Protein AF-A0A7C2S811-F1 (afdb_monomer_lite)

Foldseek 3Di:
DVVVVVVLLVVLQVVLVVLLPDDLVVNQVCCVVCVPPPSVVSSCVSDPSSVVSNVVSVD

pLDDT: mean 92.01, std 8.43, range [53.91, 98.25]

Radius of gyration: 11.81 Å; chains: 1; bounding box: 30×18×32 Å

Secondary structure (DSSP, 8-state):
-HHHHHHHHHHHHHHHHHHHTS-HHHHHHHHHHHTT-HHHHHHHHT-HHHHHHHHHHT-

Structure (mmCIF, N/CA/C/O backbone):
data_AF-A0A7C2S811-F1
#
_entry.id   AF-A0A7C2S811-F1
#
loop_
_atom_site.group_PDB
_atom_site.id
_atom_site.type_symbol
_atom_site.label_atom_id
_atom_site.label_alt_id
_atom_site.label_comp_id
_atom_site.label_asym_id
_atom_site.label_entity_id
_atom_site.label_seq_id
_atom_site.pdbx_PDB_ins_code
_atom_site.Cartn_x
_atom_site.Cartn_y
_atom_site.Cartn_z
_atom_site.occupancy
_atom_site.B_iso_or_equiv
_atom_site.auth_seq_id
_atom_site.auth_comp_id
_atom_site.auth_asym_id
_atom_site.auth_atom_id
_atom_site.pdbx_PDB_model_num
ATOM 1 N N . MET A 1 1 ? 16.316 -6.248 -17.215 1.00 63.88 1 MET A N 1
ATOM 2 C CA . MET A 1 1 ? 16.132 -6.059 -15.764 1.00 63.88 1 MET A CA 1
ATOM 3 C C . MET A 1 1 ? 15.216 -4.864 -15.534 1.00 63.88 1 MET A C 1
ATOM 5 O O . MET A 1 1 ? 14.126 -5.083 -15.034 1.00 63.88 1 MET A O 1
ATOM 9 N N . GLU A 1 2 ? 15.543 -3.696 -16.097 1.00 78.50 2 GLU A N 1
ATOM 10 C CA . GLU A 1 2 ? 14.716 -2.467 -16.067 1.00 78.50 2 GLU A CA 1
ATOM 11 C C . GLU A 1 2 ? 13.231 -2.676 -16.426 1.00 78.50 2 GLU A C 1
ATOM 13 O O . GLU A 1 2 ? 12.348 -2.229 -15.707 1.00 78.50 2 GLU A O 1
ATOM 18 N N . LYS A 1 3 ? 12.924 -3.450 -17.477 1.00 91.88 3 LYS A N 1
ATOM 19 C CA . LYS A 1 3 ? 11.528 -3.723 -17.872 1.00 91.88 3 LYS A CA 1
ATOM 20 C C . LYS A 1 3 ? 10.708 -4.448 -16.794 1.00 91.88 3 LYS A C 1
ATOM 22 O O . LYS A 1 3 ? 9.496 -4.282 -16.739 1.00 91.88 3 LYS A O 1
ATOM 27 N N . LEU A 1 4 ? 11.335 -5.296 -15.976 1.00 93.56 4 LEU A N 1
ATOM 28 C CA . LEU A 1 4 ? 10.624 -6.023 -14.920 1.00 93.56 4 LEU A CA 1
ATOM 29 C C . LEU A 1 4 ? 10.325 -5.105 -13.733 1.00 93.56 4 LEU A C 1
ATOM 31 O O . LEU A 1 4 ? 9.228 -5.166 -13.190 1.00 93.56 4 LEU A O 1
ATOM 35 N N . GLU A 1 5 ? 11.280 -4.251 -13.369 1.00 93.31 5 GLU A N 1
ATOM 36 C CA . GLU A 1 5 ? 11.118 -3.248 -12.313 1.00 93.31 5 GLU A CA 1
ATOM 37 C C . GLU A 1 5 ? 10.026 -2.244 -12.687 1.00 93.31 5 GLU A C 1
ATOM 39 O O . GLU A 1 5 ? 9.116 -2.008 -11.900 1.00 93.31 5 GLU A O 1
ATOM 44 N N . GLU A 1 6 ? 10.022 -1.758 -13.930 1.00 95.06 6 GLU A N 1
ATOM 45 C CA . GLU A 1 6 ? 8.971 -0.868 -14.429 1.00 95.06 6 GLU A CA 1
ATOM 46 C C . GLU A 1 6 ? 7.584 -1.535 -14.398 1.00 95.06 6 GLU A C 1
ATOM 48 O O . GLU A 1 6 ? 6.594 -0.928 -13.982 1.00 95.06 6 GLU A O 1
ATOM 53 N N . LEU A 1 7 ? 7.491 -2.806 -14.810 1.00 96.75 7 LEU A N 1
ATOM 54 C CA . LEU A 1 7 ? 6.243 -3.570 -14.723 1.00 96.75 7 LEU A CA 1
ATOM 55 C C . LEU A 1 7 ? 5.787 -3.747 -13.272 1.00 96.75 7 LEU A C 1
ATOM 57 O O . LEU A 1 7 ? 4.592 -3.625 -13.004 1.00 96.75 7 LEU A O 1
ATOM 61 N N . TRP A 1 8 ? 6.718 -4.003 -12.350 1.00 95.94 8 TRP A N 1
ATOM 62 C CA . TRP A 1 8 ? 6.425 -4.123 -10.925 1.00 95.94 8 TRP A CA 1
ATOM 63 C C . TRP A 1 8 ? 5.901 -2.811 -10.346 1.00 95.94 8 TRP A C 1
ATOM 65 O O . TRP A 1 8 ? 4.820 -2.794 -9.762 1.00 95.94 8 TRP A O 1
ATOM 75 N N . GLU A 1 9 ? 6.591 -1.695 -10.581 1.00 96.12 9 GLU A N 1
ATOM 76 C CA . GLU A 1 9 ? 6.139 -0.376 -10.131 1.00 96.12 9 GLU A CA 1
ATOM 77 C C . GLU A 1 9 ? 4.763 -0.009 -10.692 1.00 96.12 9 GLU A C 1
ATOM 79 O O . GLU A 1 9 ? 3.919 0.553 -9.991 1.00 96.12 9 GLU A O 1
ATOM 84 N N . ASN A 1 10 ? 4.514 -0.328 -11.964 1.00 97.50 10 ASN A N 1
ATOM 85 C CA . ASN A 1 10 ? 3.215 -0.096 -12.584 1.00 97.50 10 ASN A CA 1
ATOM 86 C C . ASN A 1 10 ? 2.117 -0.935 -11.932 1.00 97.50 10 ASN A C 1
ATOM 88 O O . ASN A 1 10 ? 0.995 -0.453 -11.775 1.00 97.50 10 ASN A O 1
ATOM 92 N N . GLU A 1 11 ? 2.426 -2.161 -11.524 1.00 98.19 11 GLU A N 1
ATOM 93 C CA . GLU A 1 11 ? 1.482 -3.008 -10.809 1.00 98.19 11 GLU A CA 1
ATOM 94 C C . GLU A 1 11 ? 1.214 -2.482 -9.392 1.00 98.19 11 GLU A C 1
ATOM 96 O O . GLU A 1 11 ? 0.052 -2.357 -9.005 1.00 98.19 11 GLU A O 1
ATOM 101 N N . LEU A 1 12 ? 2.252 -2.057 -8.660 1.00 98.25 12 LEU A N 1
ATOM 102 C CA . LEU A 1 12 ? 2.105 -1.404 -7.353 1.00 98.25 12 LEU A CA 1
ATOM 103 C C . LEU A 1 12 ? 1.192 -0.173 -7.435 1.00 98.25 12 LEU A C 1
ATOM 105 O O . LEU A 1 12 ? 0.249 -0.056 -6.649 1.00 98.25 12 LEU A O 1
ATOM 109 N N . ARG A 1 13 ? 1.404 0.694 -8.436 1.00 97.88 13 ARG A N 1
AT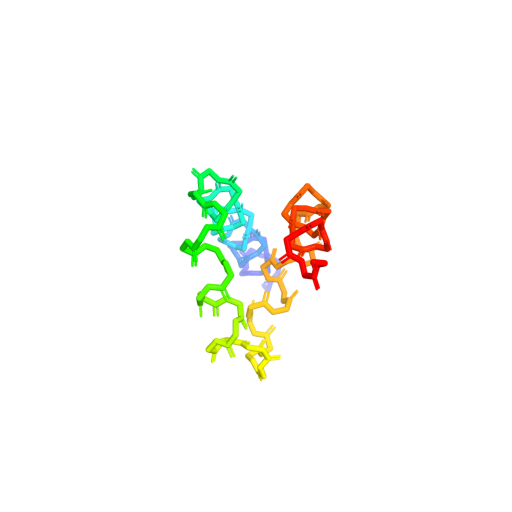OM 110 C CA . ARG A 1 13 ? 0.578 1.891 -8.674 1.00 97.88 13 ARG A CA 1
ATOM 111 C C . ARG A 1 13 ? -0.889 1.551 -8.954 1.00 97.88 13 ARG A C 1
ATOM 113 O O . ARG A 1 13 ? -1.781 2.229 -8.445 1.00 97.88 13 ARG A O 1
ATOM 120 N N . LYS A 1 14 ? -1.167 0.494 -9.727 1.00 98.00 14 LYS A N 1
ATOM 121 C CA . LYS A 1 14 ? -2.548 0.038 -9.977 1.00 98.00 14 LYS A CA 1
ATOM 122 C C . LYS A 1 14 ? -3.217 -0.448 -8.698 1.00 98.00 14 LYS A C 1
ATOM 124 O O . LYS A 1 14 ? -4.344 -0.046 -8.415 1.00 98.00 14 LYS A O 1
ATOM 129 N N . TRP A 1 15 ? -2.527 -1.278 -7.917 1.00 97.88 15 TRP A N 1
ATOM 130 C CA . TRP A 1 15 ? -3.050 -1.747 -6.634 1.00 97.88 15 TRP A CA 1
ATOM 131 C C . TRP A 1 15 ? -3.289 -0.592 -5.667 1.00 97.88 15 TRP A C 1
ATOM 133 O O . TRP A 1 15 ? -4.325 -0.567 -5.005 1.00 97.88 15 TRP A O 1
ATOM 143 N N . ALA A 1 16 ? -2.390 0.392 -5.632 1.00 97.69 16 ALA A N 1
ATOM 144 C CA . ALA A 1 16 ? -2.566 1.574 -4.804 1.00 97.69 16 ALA A CA 1
ATOM 145 C C . ALA A 1 16 ? -3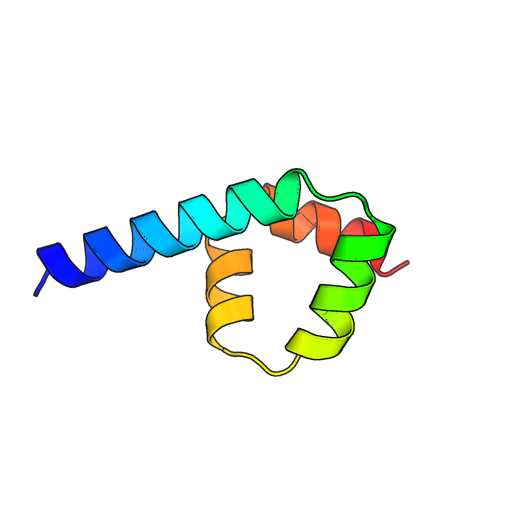.833 2.351 -5.192 1.00 97.69 16 ALA A C 1
ATOM 147 O O . ALA A 1 16 ? -4.657 2.635 -4.326 1.00 97.69 16 ALA A O 1
ATOM 148 N N . SER A 1 17 ? -4.055 2.573 -6.492 1.00 97.25 17 SER A N 1
ATOM 149 C CA . SER A 1 17 ? -5.263 3.233 -7.002 1.00 97.25 17 SER A CA 1
ATOM 150 C C . SER A 1 17 ? -6.552 2.472 -6.659 1.00 97.25 17 SER A C 1
ATOM 152 O O . SER A 1 17 ? -7.563 3.084 -6.311 1.00 97.25 17 SER A O 1
ATOM 154 N N . ILE A 1 18 ? -6.533 1.134 -6.689 1.00 97.06 18 ILE A N 1
ATOM 155 C CA . ILE A 1 18 ? -7.680 0.323 -6.250 1.00 97.06 18 ILE A CA 1
ATOM 156 C C . ILE A 1 18 ? -7.960 0.568 -4.762 1.00 97.06 18 ILE A C 1
ATOM 158 O O . ILE A 1 18 ? -9.099 0.847 -4.391 1.00 97.06 18 ILE A O 1
ATOM 162 N N . LEU A 1 19 ? -6.930 0.505 -3.914 1.00 95.69 19 LEU A N 1
ATOM 163 C CA . LEU A 1 19 ? -7.064 0.686 -2.466 1.00 95.69 19 LEU A CA 1
ATOM 164 C C . LEU A 1 19 ? -7.490 2.110 -2.077 1.00 95.69 19 LEU A C 1
ATOM 166 O O . LEU A 1 19 ? -8.264 2.287 -1.136 1.00 95.69 19 LEU A O 1
ATOM 170 N N . GLU A 1 20 ? -7.036 3.124 -2.811 1.00 94.75 20 GLU A N 1
ATOM 171 C CA . GLU A 1 20 ? -7.462 4.518 -2.634 1.00 94.75 20 GLU A CA 1
ATOM 172 C C . GLU A 1 20 ? -8.962 4.707 -2.835 1.00 94.75 20 GLU A C 1
ATOM 174 O O . GLU A 1 20 ? -9.563 5.539 -2.158 1.00 94.75 20 GLU A O 1
ATOM 179 N N . ASN A 1 21 ? -9.575 3.928 -3.725 1.00 95.06 21 ASN A N 1
ATOM 180 C CA . ASN A 1 21 ? -10.998 4.028 -4.035 1.00 95.06 21 ASN A CA 1
ATOM 181 C C . ASN A 1 21 ? -11.886 3.145 -3.145 1.00 95.06 21 ASN A C 1
ATOM 183 O O . ASN A 1 21 ? -13.110 3.243 -3.222 1.00 95.06 21 ASN A O 1
ATOM 187 N N . LEU A 1 22 ? -11.305 2.306 -2.279 1.00 94.31 22 LEU A N 1
ATOM 188 C CA . LEU A 1 22 ? -12.080 1.531 -1.307 1.00 94.31 22 LEU A CA 1
ATOM 189 C C . LEU A 1 22 ? -12.713 2.430 -0.245 1.00 94.31 22 LEU A C 1
ATOM 191 O O . LEU A 1 22 ? -12.179 3.486 0.095 1.00 94.31 22 LEU A O 1
ATOM 195 N N . ASP A 1 23 ? -13.821 1.992 0.347 1.00 92.38 23 ASP A N 1
ATOM 196 C CA . ASP A 1 23 ? -14.327 2.628 1.558 1.00 92.38 23 ASP A CA 1
ATOM 197 C C . ASP A 1 23 ? -13.321 2.489 2.714 1.00 92.38 23 ASP A C 1
ATOM 199 O O . ASP A 1 23 ? -12.512 1.556 2.778 1.00 92.38 23 ASP A O 1
ATOM 203 N N . GLU A 1 24 ? -13.372 3.435 3.649 1.00 90.25 24 GLU A N 1
ATOM 204 C CA . GLU A 1 24 ? -12.441 3.498 4.779 1.00 90.25 24 GLU A CA 1
ATOM 205 C C . GLU A 1 24 ? -12.490 2.238 5.654 1.00 90.25 24 GLU A C 1
ATOM 207 O O . GLU A 1 24 ? -11.451 1.762 6.115 1.00 90.25 24 GLU A O 1
ATOM 212 N N . GLY A 1 25 ? -13.675 1.646 5.837 1.00 91.00 25 GLY A N 1
ATOM 213 C CA . GLY A 1 25 ? -13.854 0.441 6.645 1.00 91.00 25 GLY A CA 1
ATOM 214 C C . GLY A 1 25 ? -13.177 -0.786 6.032 1.00 91.00 25 GLY A C 1
ATOM 215 O O . GLY A 1 25 ? -12.502 -1.544 6.738 1.00 91.00 25 GLY A O 1
ATOM 216 N N . CYS A 1 26 ? -13.318 -0.985 4.721 1.00 92.75 26 CYS A N 1
ATOM 217 C CA . CYS A 1 26 ? -12.613 -2.039 3.994 1.00 92.75 26 CYS A CA 1
ATOM 218 C C . CYS A 1 26 ? -11.103 -1.813 4.004 1.00 92.75 26 CYS A C 1
ATOM 220 O O . CYS A 1 26 ? -10.350 -2.748 4.296 1.00 92.75 26 CYS A O 1
ATOM 222 N N . 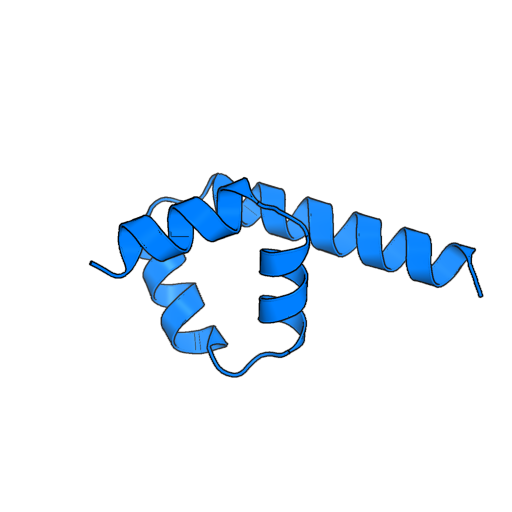LEU A 1 27 ? -10.657 -0.577 3.766 1.00 94.00 27 LEU A N 1
ATOM 223 C CA . LEU A 1 27 ? -9.237 -0.239 3.784 1.00 94.00 27 LEU A CA 1
ATOM 224 C C . LEU A 1 27 ? -8.601 -0.507 5.159 1.00 94.00 27 LEU A C 1
ATOM 226 O O . LEU A 1 27 ? -7.534 -1.122 5.230 1.00 94.00 27 LEU A O 1
ATOM 230 N N . GLN A 1 28 ? -9.274 -0.146 6.258 1.00 91.88 28 GLN A N 1
ATOM 231 C CA . GLN A 1 28 ? -8.807 -0.460 7.613 1.00 91.88 28 GLN A CA 1
ATOM 232 C C . GLN A 1 28 ? -8.687 -1.969 7.859 1.00 91.88 28 GLN A C 1
ATOM 234 O O . GLN A 1 28 ? -7.695 -2.421 8.436 1.00 91.88 28 GLN A O 1
ATOM 239 N N . LYS A 1 29 ? -9.690 -2.763 7.456 1.00 93.06 29 LYS A N 1
ATOM 240 C CA . LYS A 1 29 ? -9.670 -4.227 7.642 1.00 93.06 29 LYS A CA 1
ATOM 241 C C . LYS A 1 29 ? -8.500 -4.862 6.895 1.00 93.06 29 LYS A C 1
ATOM 243 O O . LYS A 1 29 ? -7.789 -5.687 7.467 1.00 93.06 29 LYS A O 1
ATOM 248 N N . ILE A 1 30 ? -8.281 -4.449 5.646 1.00 93.00 30 ILE A N 1
ATOM 249 C CA . ILE A 1 30 ? -7.149 -4.910 4.834 1.00 93.00 30 ILE A CA 1
ATOM 250 C C . ILE A 1 30 ? -5.834 -4.514 5.503 1.00 93.00 30 ILE A C 1
ATOM 252 O O . ILE A 1 30 ? -4.993 -5.379 5.730 1.00 93.00 30 ILE A O 1
ATOM 256 N N . SER A 1 31 ? -5.681 -3.245 5.889 1.00 91.94 31 SER A N 1
ATOM 257 C CA . SER A 1 31 ? -4.468 -2.736 6.540 1.00 91.94 31 SER A CA 1
ATOM 258 C C . SER A 1 31 ? -4.115 -3.515 7.812 1.00 91.94 31 SER A C 1
ATOM 260 O O . SER A 1 31 ? -2.974 -3.940 7.985 1.00 91.94 31 SER A O 1
ATOM 262 N N . LYS A 1 32 ? -5.105 -3.813 8.665 1.00 91.56 32 LYS A N 1
ATOM 263 C CA . LYS A 1 32 ? -4.900 -4.618 9.883 1.00 91.56 32 LYS A CA 1
ATOM 264 C C . LYS A 1 32 ? -4.404 -6.033 9.573 1.00 91.56 32 LYS A C 1
ATOM 266 O O . LYS A 1 32 ? -3.494 -6.514 10.245 1.00 91.56 32 LYS A O 1
ATOM 271 N N . ASN A 1 33 ? -4.963 -6.678 8.550 1.00 92.94 33 ASN A N 1
ATOM 272 C CA . ASN A 1 33 ? -4.562 -8.030 8.148 1.00 92.94 33 ASN A CA 1
ATOM 273 C C . ASN A 1 33 ? -3.208 -8.057 7.419 1.00 92.94 33 ASN A C 1
ATOM 275 O O . ASN A 1 33 ? -2.489 -9.052 7.492 1.00 92.94 33 ASN A O 1
ATOM 279 N N . MET A 1 34 ? -2.849 -6.968 6.737 1.00 93.31 34 MET A N 1
ATO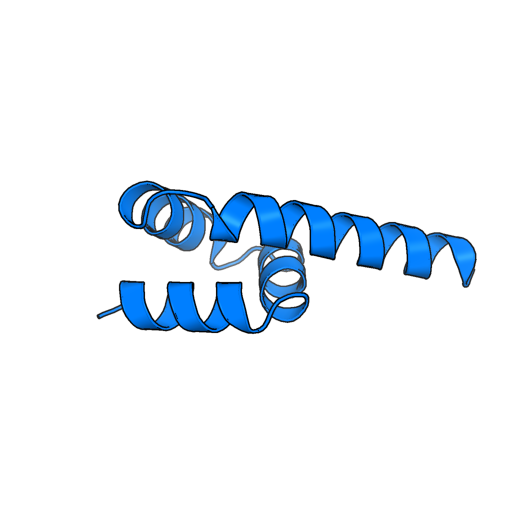M 280 C CA . MET A 1 34 ? -1.672 -6.870 5.867 1.00 93.31 34 MET A CA 1
ATOM 281 C C . MET A 1 34 ? -0.511 -6.083 6.485 1.00 93.31 34 MET A C 1
ATOM 283 O O . MET A 1 34 ? 0.501 -5.886 5.820 1.00 93.31 34 MET A O 1
ATOM 287 N N . LEU A 1 35 ? -0.607 -5.681 7.757 1.00 83.25 35 LEU A N 1
ATOM 288 C CA . LEU A 1 35 ? 0.366 -4.819 8.445 1.00 83.25 35 LEU A CA 1
ATOM 289 C C . LEU A 1 35 ? 1.821 -5.323 8.365 1.00 83.25 35 LEU A C 1
ATOM 291 O O . LEU A 1 35 ? 2.759 -4.536 8.421 1.00 83.25 35 LEU A O 1
ATOM 295 N N . LYS A 1 36 ? 2.016 -6.644 8.252 1.00 90.44 36 LYS A N 1
ATOM 296 C CA . LYS A 1 36 ? 3.339 -7.290 8.164 1.00 90.44 36 LYS A CA 1
ATOM 297 C C . LYS A 1 36 ? 3.752 -7.662 6.736 1.00 90.44 36 LYS A C 1
ATOM 299 O O . LYS A 1 36 ? 4.788 -8.294 6.556 1.00 90.44 36 LYS A O 1
ATOM 304 N N . SER A 1 37 ? 2.943 -7.326 5.732 1.00 95.44 37 SER A N 1
ATOM 305 C CA . SER A 1 37 ? 3.237 -7.644 4.338 1.00 95.44 37 SER A CA 1
ATOM 306 C C . SER A 1 37 ? 4.216 -6.618 3.746 1.00 95.44 37 SER A C 1
ATOM 308 O O . SER A 1 37 ? 3.890 -5.424 3.697 1.00 95.44 37 SER A O 1
ATOM 310 N N . PRO A 1 38 ? 5.394 -7.053 3.256 1.00 94.50 38 PRO A N 1
ATOM 311 C CA . PRO A 1 38 ? 6.339 -6.158 2.590 1.00 94.50 38 PRO A CA 1
ATOM 312 C C . PRO A 1 38 ? 5.743 -5.582 1.299 1.00 94.50 38 PRO A C 1
ATOM 314 O O . PRO A 1 38 ? 5.802 -4.376 1.090 1.00 94.50 38 PRO A O 1
ATOM 317 N N . VAL A 1 39 ? 5.031 -6.399 0.516 1.00 96.19 39 VAL A N 1
ATOM 318 C CA . VAL A 1 39 ? 4.369 -5.953 -0.722 1.00 96.19 39 VAL A CA 1
ATOM 319 C C . VAL A 1 39 ? 3.288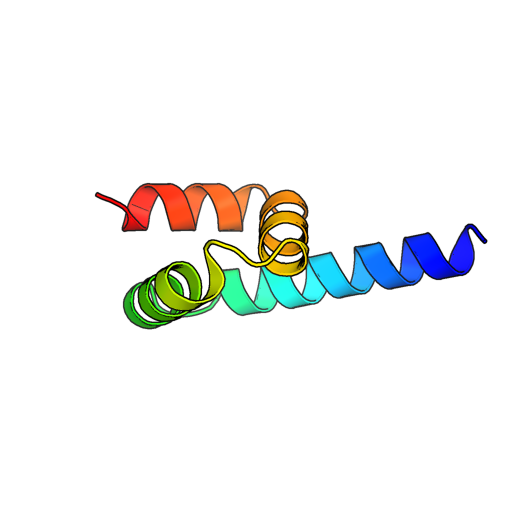 -4.911 -0.434 1.00 96.19 39 VAL A C 1
ATOM 321 O O . VAL A 1 39 ? 3.152 -3.943 -1.170 1.00 96.19 39 VAL A O 1
ATOM 324 N N . PHE A 1 40 ? 2.535 -5.053 0.663 1.00 95.75 40 PHE A N 1
ATOM 325 C CA . PHE A 1 40 ? 1.561 -4.026 1.046 1.00 95.75 40 PHE A CA 1
ATOM 326 C C . PHE A 1 40 ? 2.247 -2.699 1.384 1.00 95.75 40 PHE A C 1
ATOM 328 O O . PHE A 1 40 ? 1.766 -1.638 0.993 1.00 95.75 40 PHE A O 1
ATOM 335 N N . SER A 1 41 ? 3.400 -2.758 2.052 1.00 95.31 41 SER A N 1
ATOM 336 C CA . SER A 1 41 ? 4.203 -1.567 2.346 1.00 95.31 41 SER A CA 1
ATOM 337 C C . SER A 1 41 ? 4.708 -0.899 1.064 1.00 95.31 41 SER A C 1
ATOM 339 O O . SER A 1 41 ? 4.676 0.326 0.969 1.00 95.31 41 SER A O 1
ATOM 341 N N . GLU A 1 42 ? 5.106 -1.685 0.061 1.00 97.44 42 GLU A N 1
ATOM 342 C CA . GLU A 1 42 ? 5.488 -1.188 -1.267 1.00 97.44 42 GLU A CA 1
ATOM 343 C C . GLU A 1 42 ? 4.307 -0.549 -2.012 1.00 97.44 42 GLU A C 1
ATOM 345 O O . GLU A 1 42 ? 4.450 0.547 -2.553 1.00 97.44 42 GLU A O 1
ATOM 350 N N . ILE A 1 43 ? 3.117 -1.162 -1.977 1.00 97.56 43 ILE A N 1
ATOM 351 C CA . ILE A 1 43 ? 1.898 -0.587 -2.572 1.00 97.56 43 ILE A CA 1
ATOM 352 C C . ILE A 1 43 ? 1.592 0.773 -1.932 1.00 97.56 43 ILE A C 1
ATOM 354 O O . ILE A 1 43 ? 1.387 1.759 -2.637 1.00 97.56 43 ILE A O 1
ATOM 358 N N . VAL A 1 44 ? 1.622 0.858 -0.600 1.00 95.62 44 VAL A N 1
ATOM 359 C CA . VAL A 1 44 ? 1.388 2.117 0.125 1.00 95.62 44 VAL A CA 1
ATOM 360 C C . VAL A 1 44 ? 2.475 3.151 -0.172 1.00 95.62 44 VAL A C 1
ATOM 362 O O . VAL A 1 44 ? 2.172 4.334 -0.298 1.00 95.62 44 VAL A O 1
ATOM 365 N N . ALA A 1 45 ? 3.735 2.738 -0.313 1.00 95.56 45 ALA A N 1
ATOM 366 C CA . ALA A 1 45 ? 4.823 3.642 -0.682 1.00 95.56 45 ALA A CA 1
ATOM 367 C C . ALA A 1 45 ? 4.688 4.170 -2.120 1.00 95.56 45 ALA A C 1
ATOM 369 O O . ALA A 1 45 ? 5.083 5.304 -2.386 1.00 95.56 45 ALA A O 1
ATOM 370 N N . SER A 1 46 ? 4.091 3.383 -3.022 1.00 96.75 46 SER A N 1
ATOM 371 C CA . SER A 1 46 ? 3.860 3.773 -4.418 1.00 96.75 46 SER A CA 1
ATOM 372 C C . SER A 1 46 ? 2.783 4.853 -4.595 1.00 96.75 46 SER A C 1
ATOM 374 O O . SER A 1 46 ? 2.691 5.436 -5.676 1.00 96.75 46 SER A O 1
ATOM 376 N N . SER A 1 47 ? 2.007 5.163 -3.543 1.00 96.75 47 SER A N 1
ATOM 377 C CA . SER A 1 47 ? 1.025 6.251 -3.553 1.00 96.75 47 SER A CA 1
ATOM 378 C C . SER A 1 47 ? 1.012 7.097 -2.267 1.00 96.75 47 SER A C 1
ATOM 380 O O . SER A 1 47 ? 0.592 6.634 -1.198 1.00 96.75 47 SER A O 1
ATOM 382 N N . PRO A 1 48 ? 1.353 8.396 -2.368 1.00 95.31 48 PRO A N 1
ATOM 383 C CA . PRO A 1 48 ? 1.207 9.341 -1.265 1.00 95.31 48 PRO A CA 1
ATOM 384 C C . PRO A 1 48 ? -0.234 9.493 -0.760 1.00 95.31 48 PRO A C 1
ATOM 386 O O . PRO A 1 48 ? -0.435 9.684 0.439 1.00 95.31 48 PRO A O 1
ATOM 389 N N . GLU A 1 49 ? -1.234 9.411 -1.641 1.00 94.75 49 GLU A N 1
ATOM 390 C CA . GLU A 1 49 ? -2.641 9.605 -1.269 1.00 94.75 49 GLU A CA 1
ATOM 391 C C . GLU A 1 49 ? -3.186 8.404 -0.497 1.00 94.75 49 GLU A C 1
ATOM 393 O O . GLU A 1 49 ? -3.821 8.580 0.546 1.00 94.75 49 GLU A O 1
ATOM 398 N N . LEU A 1 50 ? -2.831 7.182 -0.911 1.00 95.19 50 LEU A N 1
ATOM 399 C CA . LEU A 1 50 ? -3.144 5.978 -0.142 1.00 95.19 50 LEU A CA 1
ATOM 400 C C . LEU A 1 50 ? -2.535 6.040 1.260 1.00 95.19 50 LEU A C 1
ATOM 402 O O . LEU A 1 50 ? -3.191 5.717 2.252 1.00 95.19 50 LEU A O 1
ATOM 406 N N . ARG A 1 51 ? -1.278 6.489 1.350 1.00 94.06 51 ARG A N 1
ATOM 407 C CA . ARG A 1 51 ? -0.580 6.644 2.628 1.00 94.06 51 ARG A CA 1
ATOM 408 C C . ARG A 1 51 ? -1.290 7.638 3.542 1.00 94.06 51 ARG A C 1
ATOM 410 O O . ARG A 1 51 ? -1.491 7.334 4.715 1.00 94.06 51 ARG A O 1
ATOM 417 N N . LYS A 1 52 ? -1.693 8.799 3.017 1.00 93.25 52 LYS A N 1
ATOM 418 C CA . LYS A 1 52 ? -2.470 9.794 3.775 1.00 93.25 52 LYS A CA 1
ATOM 419 C C . LYS A 1 52 ? -3.804 9.218 4.243 1.00 93.25 52 LYS A C 1
ATOM 421 O O . LYS A 1 52 ? -4.133 9.366 5.415 1.00 93.25 52 LYS A O 1
ATOM 426 N N . LYS A 1 53 ? -4.526 8.524 3.359 1.00 92.44 53 LYS A N 1
ATOM 427 C CA . LYS A 1 53 ? -5.815 7.899 3.674 1.00 92.44 53 LYS A CA 1
ATOM 428 C C . LYS A 1 53 ? -5.690 6.847 4.777 1.00 92.44 53 LYS A C 1
ATOM 430 O O . LYS A 1 53 ? -6.491 6.812 5.702 1.00 92.44 53 LYS A O 1
ATOM 435 N N . LEU A 1 54 ? -4.649 6.018 4.735 1.00 91.38 54 LEU A N 1
ATOM 436 C CA . LEU A 1 54 ? -4.385 5.058 5.806 1.00 91.38 54 LEU A CA 1
ATOM 437 C C . LEU A 1 54 ? -4.114 5.761 7.138 1.00 91.38 54 LEU A C 1
ATOM 439 O O . LEU A 1 54 ? -4.717 5.391 8.140 1.00 91.38 54 LEU A O 1
ATOM 443 N N . LEU A 1 55 ? -3.286 6.807 7.142 1.00 88.75 55 LEU A N 1
ATOM 444 C CA . LEU A 1 55 ? -3.004 7.584 8.352 1.00 88.75 55 LEU A CA 1
ATOM 445 C C . LEU A 1 55 ? -4.260 8.254 8.926 1.00 88.75 55 LEU A C 1
ATOM 447 O O . LEU A 1 55 ? -4.439 8.230 10.141 1.00 88.75 55 LEU A O 1
ATOM 451 N N . SER A 1 56 ? -5.145 8.800 8.084 1.00 85.62 56 SER A N 1
ATOM 452 C CA . SER A 1 56 ? -6.400 9.409 8.547 1.00 85.62 56 SER A CA 1
ATOM 453 C C . SER A 1 56 ? -7.381 8.382 9.105 1.00 85.62 56 SER A C 1
ATOM 455 O O . SER A 1 56 ? -8.133 8.696 10.018 1.00 85.62 56 SER A O 1
ATOM 457 N N . THR A 1 57 ? -7.352 7.148 8.594 1.00 76.06 57 THR A N 1
ATOM 458 C CA . THR A 1 57 ? -8.192 6.052 9.099 1.00 76.06 57 THR A CA 1
ATOM 459 C C . THR A 1 57 ? -7.621 5.332 10.325 1.00 76.06 57 THR A C 1
ATOM 461 O O . THR A 1 57 ? -8.288 4.456 10.854 1.00 76.06 57 THR A O 1
ATOM 464 N N . MET A 1 58 ? -6.403 5.619 10.789 1.00 64.81 58 MET A N 1
ATOM 465 C CA . MET A 1 58 ? -5.825 4.952 11.973 1.00 64.81 58 MET A CA 1
ATOM 466 C C . MET A 1 58 ? -6.075 5.701 13.296 1.00 64.81 58 MET A C 1
ATOM 468 O O . MET A 1 58 ? -5.608 5.237 14.338 1.00 64.81 58 MET A O 1
ATOM 472 N N . ILE A 1 59 ? -6.801 6.823 13.247 1.00 53.91 59 ILE A N 1
ATOM 473 C CA . ILE A 1 59 ? -7.287 7.612 14.394 1.00 53.91 59 ILE A CA 1
ATOM 474 C C . ILE A 1 59 ? -8.695 7.134 14.761 1.00 53.91 59 ILE A C 1
ATOM 476 O O . ILE A 1 59 ? -8.964 6.995 15.974 1.00 53.91 59 ILE A O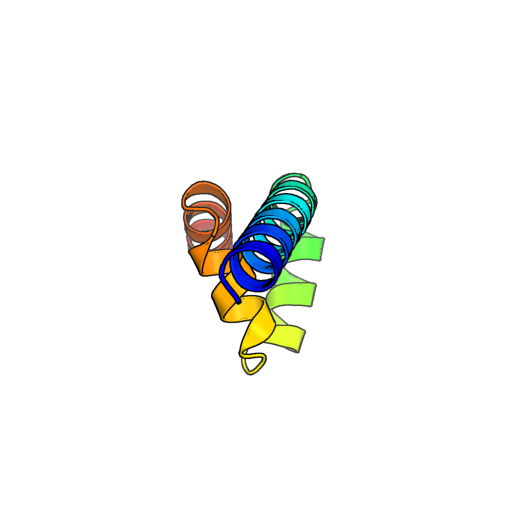 1
#

Sequence (59 aa):
MEKLEELWENELRKWASILENLDEGCLQKISKNMLKSPVFSEIVASSPELRKKLLSTMI

Organism: Archaeoglobus fulgidus (NCBI:txid2234)